Protein AF-A0A8T0C6Z6-F1 (afdb_monomer_lite)

Organism: NCBI:txid43658

Secondary structure (DSSP, 8-state):
-HHHHHHHHHHHHHHHHHHHHHHHHHHHHHHHH-TT-HHHHHHHHHHHHHHHHHHHHHHHHHHHHHHHHHHHHHHHHHHHHHTS---

InterPro domains:
  IPR002898 MotA/TolQ/ExbB proton channel [PF01618] (3-76)
  IPR050790 ExbB/TolQ Biopolymer Transport [PTHR30625] (3-77)

Foldseek 3Di:
DVVLLVVLVCLQVQLQVQLVVLVVVLVVCCVVVNPPDVVSNVVSNVSSVVSNVRSVVSSVVSVVVVVVVVVVVVVVVVVVVVPDDDD

Sequence (87 aa):
MLIIKTLVAMCPLIGLLGTVTGMISVFETMATQGTGNPRLMASGISMATIPTMAGMVAALSGVFFSTRLEARAKMAKEKLIDSLPHH

Radius of gyration: 22.34 Å; chains: 1; bounding box: 49×24×64 Å

pLDDT: mean 84.29, std 6.9, range [50.06, 92.62]

Structure (mmCIF, N/CA/C/O backbone):
data_AF-A0A8T0C6Z6-F1
#
_entry.id   AF-A0A8T0C6Z6-F1
#
loop_
_atom_site.group_PDB
_atom_site.id
_atom_site.type_symbol
_atom_site.label_atom_id
_atom_site.label_alt_id
_atom_site.label_comp_id
_atom_site.label_asym_id
_atom_site.label_entity_id
_atom_site.label_seq_id
_atom_site.pdbx_PDB_ins_code
_atom_site.Cartn_x
_atom_site.Cartn_y
_atom_site.Cartn_z
_atom_site.occupancy
_atom_site.B_iso_or_equiv
_atom_site.auth_seq_id
_atom_site.auth_comp_id
_atom_site.auth_asym_id
_atom_site.auth_atom_id
_atom_site.pdbx_PDB_model_num
ATOM 1 N N . MET A 1 1 ? 11.646 7.249 -17.503 1.00 68.81 1 MET A N 1
ATOM 2 C CA . MET A 1 1 ? 11.183 6.096 -16.694 1.00 68.81 1 MET A CA 1
ATOM 3 C C . MET A 1 1 ? 10.957 6.400 -15.210 1.00 68.81 1 MET A C 1
ATOM 5 O O . MET A 1 1 ? 10.326 5.587 -14.544 1.00 68.81 1 MET A O 1
ATOM 9 N N . LEU A 1 2 ? 11.414 7.554 -14.698 1.00 78.12 2 LEU A N 1
ATOM 10 C CA . LEU A 1 2 ? 11.262 7.931 -13.286 1.00 78.12 2 LEU A CA 1
ATOM 11 C C . LEU A 1 2 ? 9.812 7.877 -12.790 1.00 78.12 2 LEU A C 1
ATOM 13 O O . LEU A 1 2 ? 9.583 7.298 -11.741 1.00 78.12 2 LEU A O 1
ATOM 17 N N . ILE A 1 3 ? 8.851 8.366 -13.583 1.00 82.06 3 ILE A N 1
ATOM 18 C CA . ILE A 1 3 ? 7.423 8.426 -13.213 1.00 82.06 3 ILE A CA 1
ATOM 19 C C . ILE A 1 3 ? 6.839 7.041 -12.882 1.00 82.06 3 ILE A C 1
ATOM 21 O O . ILE A 1 3 ? 6.113 6.885 -11.908 1.00 82.06 3 ILE A O 1
ATOM 25 N N . ILE A 1 4 ? 7.172 6.013 -13.670 1.00 83.50 4 ILE A N 1
ATOM 26 C CA . ILE A 1 4 ? 6.677 4.647 -13.431 1.00 83.50 4 ILE A CA 1
ATOM 27 C C . ILE A 1 4 ? 7.303 4.091 -12.150 1.00 83.50 4 ILE A C 1
ATOM 29 O O . ILE A 1 4 ? 6.603 3.544 -11.307 1.00 83.50 4 ILE A O 1
ATOM 33 N N . LYS A 1 5 ? 8.617 4.273 -11.976 1.00 81.50 5 LYS A N 1
ATOM 34 C CA . LYS A 1 5 ? 9.340 3.805 -10.787 1.00 81.50 5 LYS A CA 1
ATOM 35 C C . LYS A 1 5 ? 8.828 4.468 -9.503 1.00 81.50 5 LYS A C 1
ATOM 37 O O . LYS A 1 5 ? 8.655 3.773 -8.506 1.00 81.50 5 LYS A O 1
ATOM 42 N N . THR A 1 6 ? 8.535 5.769 -9.524 1.00 85.62 6 THR A N 1
ATOM 43 C CA . THR A 1 6 ? 7.966 6.470 -8.363 1.00 85.62 6 THR A CA 1
ATOM 44 C C . THR A 1 6 ? 6.541 6.025 -8.058 1.00 85.62 6 THR A C 1
ATOM 46 O O . THR A 1 6 ? 6.251 5.756 -6.899 1.00 85.62 6 THR A O 1
ATOM 49 N N . LEU A 1 7 ? 5.668 5.868 -9.060 1.00 84.50 7 LEU A N 1
ATOM 50 C CA . LEU A 1 7 ? 4.306 5.357 -8.841 1.00 84.50 7 LEU A CA 1
ATOM 51 C C . LEU A 1 7 ? 4.316 3.966 -8.194 1.00 84.50 7 LEU A C 1
ATOM 53 O O . LEU A 1 7 ? 3.601 3.726 -7.225 1.00 84.50 7 LEU A O 1
ATOM 57 N N . VAL A 1 8 ? 5.183 3.079 -8.679 1.00 86.38 8 VAL A N 1
ATOM 58 C CA . VAL A 1 8 ? 5.347 1.727 -8.133 1.00 86.38 8 VAL A CA 1
ATOM 59 C C . VAL A 1 8 ? 5.870 1.753 -6.695 1.00 86.38 8 VAL A C 1
ATOM 61 O O . VAL A 1 8 ? 5.393 0.987 -5.861 1.00 86.38 8 VAL A O 1
ATOM 64 N N . ALA A 1 9 ? 6.802 2.655 -6.378 1.00 87.00 9 ALA A N 1
ATOM 65 C CA . ALA A 1 9 ? 7.309 2.836 -5.019 1.00 87.00 9 ALA A CA 1
ATOM 66 C C . ALA A 1 9 ? 6.269 3.435 -4.051 1.00 87.00 9 ALA A C 1
ATOM 68 O O . ALA A 1 9 ? 6.384 3.241 -2.843 1.00 87.00 9 ALA A O 1
ATOM 69 N N . MET A 1 10 ? 5.244 4.132 -4.554 1.00 88.56 10 MET A N 1
ATOM 70 C CA . MET A 1 10 ? 4.151 4.660 -3.730 1.00 88.56 10 MET A CA 1
ATOM 71 C C . MET A 1 10 ? 3.080 3.611 -3.392 1.00 88.56 10 MET A C 1
ATOM 73 O O . MET A 1 10 ? 2.438 3.729 -2.350 1.00 88.56 10 MET A O 1
ATOM 77 N N . CYS A 1 11 ? 2.897 2.565 -4.207 1.00 88.31 11 CYS A N 1
ATOM 78 C CA . CYS A 1 11 ? 1.885 1.522 -3.968 1.00 88.31 11 CYS A CA 1
ATOM 79 C C . CYS A 1 11 ? 1.959 0.863 -2.568 1.00 88.31 11 CYS A C 1
ATOM 81 O O . CYS A 1 11 ? 0.914 0.740 -1.926 1.00 88.31 11 CYS A O 1
ATOM 83 N N . PRO A 1 12 ? 3.139 0.484 -2.034 1.00 89.19 12 PRO A N 1
ATOM 84 C CA . PRO A 1 12 ? 3.253 -0.064 -0.681 1.00 89.19 12 PRO A CA 1
ATOM 85 C C . PRO A 1 12 ? 2.892 0.947 0.410 1.00 89.19 12 PRO A C 1
ATOM 87 O O . PRO A 1 12 ? 2.297 0.575 1.418 1.00 89.19 12 PRO A O 1
ATOM 90 N N . LEU A 1 13 ? 3.222 2.227 0.207 1.00 91.38 13 LEU A N 1
ATOM 91 C CA . LEU A 1 13 ? 2.932 3.294 1.170 1.00 91.38 13 LEU A CA 1
ATOM 92 C C . LEU A 1 13 ? 1.421 3.529 1.295 1.00 91.38 13 LEU A C 1
ATOM 94 O O . LEU A 1 13 ? 0.911 3.714 2.398 1.00 91.38 13 LEU A O 1
ATOM 98 N N . ILE A 1 14 ? 0.693 3.444 0.178 1.00 89.75 14 ILE A N 1
ATOM 99 C CA . ILE A 1 14 ? -0.777 3.483 0.164 1.00 89.75 14 ILE A CA 1
ATOM 100 C C . ILE A 1 14 ? -1.355 2.261 0.895 1.00 89.75 14 ILE A C 1
ATOM 102 O O . ILE A 1 14 ? -2.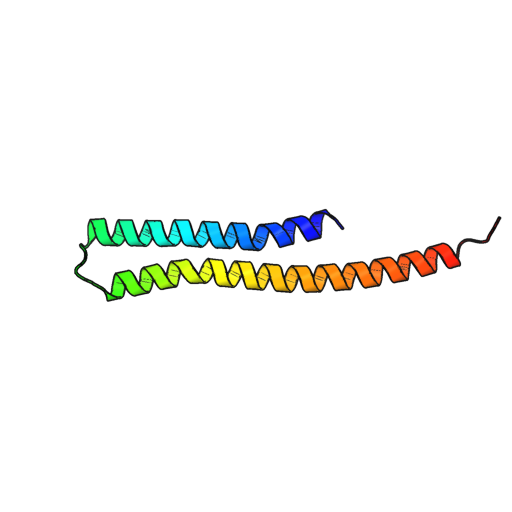298 2.396 1.672 1.00 89.75 14 ILE A O 1
ATOM 106 N N . GLY A 1 15 ? -0.768 1.076 0.699 1.00 89.38 15 GLY A N 1
ATOM 107 C CA . GLY A 1 15 ? -1.160 -0.135 1.425 1.00 89.38 15 GLY A CA 1
ATOM 108 C C . GLY A 1 15 ? -0.991 0.001 2.941 1.00 89.38 15 GLY A C 1
ATOM 109 O O . GLY A 1 15 ? -1.889 -0.376 3.689 1.00 89.38 15 GLY A O 1
ATOM 110 N N . LEU A 1 16 ? 0.114 0.609 3.388 1.00 91.31 16 LEU A N 1
ATOM 111 C CA . LEU A 1 16 ? 0.374 0.893 4.801 1.00 91.31 16 LEU A CA 1
ATOM 112 C C . LEU A 1 16 ? -0.647 1.878 5.395 1.00 91.31 16 LEU A C 1
ATOM 114 O O . LEU A 1 16 ? -1.119 1.671 6.513 1.00 91.31 16 LEU A O 1
ATOM 118 N N . LEU A 1 17 ? -1.029 2.921 4.648 1.00 89.94 17 LEU A N 1
ATOM 119 C CA . LEU A 1 17 ? -2.082 3.857 5.059 1.00 89.94 17 LEU A CA 1
ATOM 120 C C . LEU A 1 17 ? -3.421 3.134 5.289 1.00 89.94 17 LEU A C 1
ATOM 122 O O . LEU A 1 17 ? -4.114 3.415 6.270 1.00 89.94 17 LEU A O 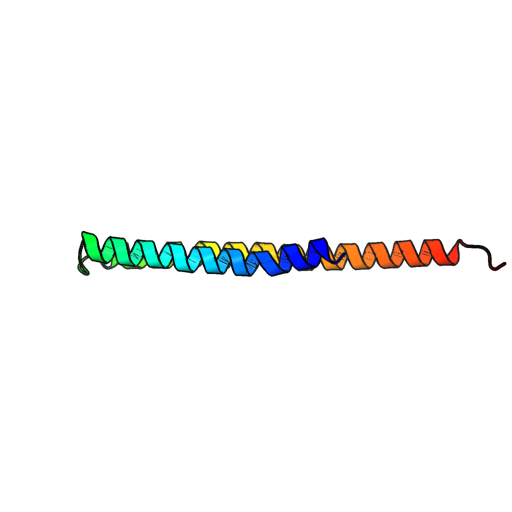1
ATOM 126 N N . GLY A 1 18 ? -3.756 2.178 4.416 1.00 87.31 18 GLY A N 1
ATOM 127 C CA . GLY A 1 18 ? -4.934 1.318 4.551 1.00 87.31 18 GLY A CA 1
ATOM 128 C C . GLY A 1 18 ? -4.922 0.479 5.832 1.00 87.31 18 GLY A C 1
ATOM 129 O O . GLY A 1 18 ? -5.947 0.329 6.492 1.00 87.31 18 GLY A O 1
ATOM 130 N N . THR A 1 19 ? -3.753 -0.011 6.243 1.00 91.81 19 THR A N 1
ATOM 131 C CA . THR A 1 19 ? -3.584 -0.746 7.506 1.00 91.81 19 THR A CA 1
ATOM 132 C C . THR A 1 19 ? -3.861 0.134 8.713 1.00 91.81 19 THR A C 1
ATOM 134 O O . THR A 1 19 ? -4.548 -0.287 9.641 1.00 91.81 19 THR A O 1
ATOM 137 N N . VAL A 1 20 ? -3.352 1.370 8.703 1.00 91.19 20 VAL A N 1
ATOM 138 C CA . VAL A 1 20 ? -3.561 2.327 9.798 1.00 91.19 20 VAL A CA 1
ATOM 139 C C . VAL A 1 20 ? -5.044 2.677 9.924 1.00 91.19 20 VAL A C 1
ATOM 141 O O . VAL A 1 20 ? -5.592 2.632 11.022 1.00 91.19 20 VAL A O 1
ATOM 144 N N . THR A 1 21 ? -5.717 2.948 8.804 1.00 87.56 21 THR A N 1
ATOM 145 C CA . THR A 1 21 ? -7.167 3.215 8.789 1.00 87.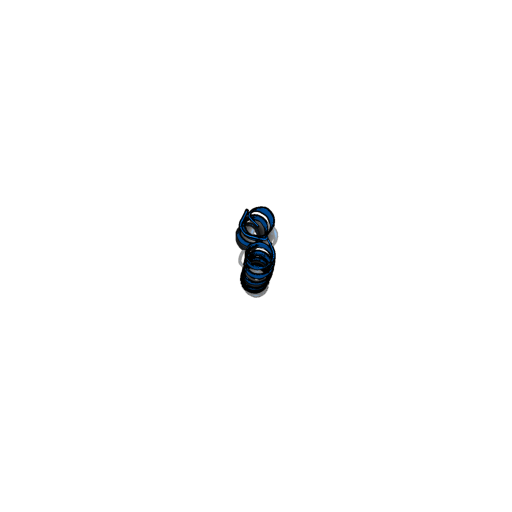56 21 THR A CA 1
ATOM 146 C C . THR A 1 21 ? -7.991 2.001 9.216 1.00 87.56 21 THR A C 1
ATOM 148 O O . THR A 1 21 ? -8.925 2.150 10.002 1.00 87.56 21 THR A O 1
ATOM 151 N N . GLY A 1 22 ? -7.614 0.793 8.791 1.00 86.44 22 GLY A N 1
ATOM 152 C CA . GLY A 1 22 ? -8.242 -0.448 9.248 1.00 86.44 22 GLY A CA 1
ATOM 153 C C . GLY A 1 22 ? -8.114 -0.643 10.759 1.00 86.44 22 GLY A C 1
ATOM 154 O O . GLY A 1 22 ? -9.109 -0.909 11.429 1.00 86.44 22 GLY A O 1
ATOM 155 N N . MET A 1 23 ? -6.918 -0.424 11.317 1.00 88.62 23 MET A N 1
ATOM 156 C CA . MET A 1 23 ? -6.683 -0.519 12.762 1.00 88.62 23 MET A CA 1
ATOM 157 C C . MET A 1 23 ? -7.472 0.527 13.561 1.00 88.62 23 MET A C 1
ATOM 159 O O . MET A 1 23 ? -7.980 0.195 14.630 1.00 88.62 23 MET A O 1
ATOM 163 N N . ILE A 1 24 ? -7.649 1.749 13.041 1.00 88.69 24 ILE A N 1
ATOM 164 C CA . ILE A 1 24 ? -8.510 2.772 13.666 1.00 88.69 24 ILE A CA 1
ATOM 165 C C . ILE A 1 24 ? -9.955 2.266 13.800 1.00 88.69 24 ILE A C 1
ATOM 167 O O . ILE A 1 24 ? -10.539 2.372 14.877 1.00 88.69 24 ILE A O 1
ATOM 171 N N . SER A 1 25 ? -10.506 1.638 12.757 1.00 83.88 25 SER A N 1
ATOM 172 C CA . SER A 1 25 ? -11.862 1.069 12.798 1.00 83.88 25 SER A CA 1
ATOM 173 C C . SER A 1 25 ? -12.003 -0.052 13.842 1.00 83.88 25 SER A C 1
ATOM 175 O O . SER A 1 25 ? -13.038 -0.163 14.507 1.00 83.88 25 SER A O 1
ATOM 177 N N . VAL A 1 26 ? -10.949 -0.851 14.064 1.00 84.25 26 VAL A N 1
ATOM 178 C CA . VAL A 1 26 ? -10.936 -1.862 15.140 1.00 84.25 26 VAL A CA 1
ATOM 179 C C . VAL A 1 26 ? -11.019 -1.202 16.513 1.00 84.25 26 VAL A C 1
ATOM 181 O O . VAL A 1 26 ? -11.804 -1.644 17.353 1.00 84.25 26 VAL A O 1
ATOM 184 N N . PHE A 1 27 ? -10.246 -0.138 16.744 1.00 84.00 27 PHE A N 1
ATOM 185 C CA . PHE A 1 27 ? -10.285 0.606 18.005 1.00 84.00 27 PHE A CA 1
ATOM 186 C C . PHE A 1 27 ? -11.654 1.236 18.266 1.00 84.00 27 PHE A C 1
ATOM 188 O O . PHE A 1 27 ? -12.153 1.167 19.387 1.00 84.00 27 PHE A O 1
ATOM 195 N N . GLU A 1 28 ? -12.301 1.771 17.235 1.00 83.69 28 GLU A N 1
ATOM 196 C CA . GLU A 1 28 ? -13.645 2.345 17.332 1.00 83.69 28 GLU A CA 1
ATOM 197 C C . GLU A 1 28 ? -14.713 1.274 17.637 1.00 83.69 28 GLU A C 1
ATOM 199 O O . GLU A 1 28 ? -15.602 1.465 18.471 1.00 83.69 28 GLU A O 1
ATOM 204 N N . THR A 1 29 ? -14.574 0.085 17.044 1.00 80.44 29 THR A N 1
ATOM 205 C CA . THR A 1 29 ? -15.440 -1.071 17.332 1.00 80.44 29 THR A CA 1
ATOM 206 C C . THR A 1 29 ? -15.266 -1.557 18.774 1.00 80.44 29 THR A C 1
ATOM 208 O O . THR A 1 29 ? -16.247 -1.867 19.449 1.00 80.44 29 THR A O 1
ATOM 211 N N . MET A 1 30 ? -14.031 -1.576 19.286 1.00 82.69 30 MET A N 1
ATOM 212 C CA . MET A 1 30 ? -13.760 -1.899 20.692 1.00 82.69 30 MET A CA 1
ATOM 213 C C . MET A 1 30 ? -14.318 -0.844 21.652 1.00 82.69 30 MET A C 1
ATOM 215 O O . MET A 1 30 ? -14.812 -1.202 22.719 1.00 82.69 30 MET A O 1
ATOM 219 N N . ALA A 1 31 ? -14.269 0.438 21.281 1.00 84.31 31 ALA A N 1
ATOM 220 C CA . ALA A 1 31 ? -14.813 1.525 22.093 1.00 84.31 31 ALA A CA 1
ATOM 221 C C . ALA A 1 31 ? -16.348 1.483 22.185 1.00 84.31 31 ALA A C 1
ATOM 223 O O . ALA A 1 31 ? -16.910 1.831 23.220 1.00 84.31 31 ALA A O 1
ATOM 224 N N . THR A 1 32 ? -17.026 1.040 21.123 1.00 82.12 32 THR A N 1
ATOM 225 C CA . THR A 1 32 ? -18.497 1.006 21.046 1.00 82.12 32 THR A CA 1
ATOM 226 C C . THR A 1 32 ? -19.110 -0.291 21.573 1.00 82.12 32 THR A C 1
ATOM 228 O O . THR A 1 32 ? -20.155 -0.249 22.217 1.00 82.12 32 THR A O 1
ATOM 231 N N . GLN A 1 33 ? -18.482 -1.443 21.320 1.00 77.31 33 GLN A N 1
ATOM 232 C CA . GLN A 1 33 ? -19.022 -2.768 21.667 1.00 77.31 33 GLN A CA 1
ATOM 233 C C . GLN A 1 33 ? -18.294 -3.439 22.845 1.00 77.31 33 GLN A C 1
ATOM 235 O O . GLN A 1 33 ? -18.691 -4.520 23.283 1.00 77.31 33 GLN A O 1
ATOM 240 N N . GLY A 1 34 ? -17.246 -2.806 23.381 1.00 72.62 34 GLY A N 1
ATOM 241 C CA . GLY A 1 34 ? -16.393 -3.372 24.423 1.00 72.62 34 GLY A CA 1
ATOM 242 C C . GLY A 1 34 ? -15.455 -4.468 23.902 1.00 72.62 34 GLY A C 1
ATOM 243 O O . GLY A 1 34 ? -15.525 -4.913 22.758 1.00 72.62 34 GLY A O 1
ATOM 244 N N . THR A 1 35 ? -14.561 -4.952 24.764 1.00 74.44 35 THR A N 1
ATOM 245 C CA . THR A 1 35 ? -13.555 -5.982 24.427 1.00 74.44 35 THR A CA 1
ATOM 246 C C . THR A 1 35 ? -14.124 -7.408 24.351 1.00 74.44 35 THR A C 1
ATOM 248 O O . THR A 1 35 ? -13.377 -8.371 24.190 1.00 74.44 35 THR A O 1
ATOM 251 N N . GLY A 1 36 ? -15.446 -7.570 24.475 1.00 68.06 36 GLY A N 1
ATOM 252 C CA . GLY A 1 36 ? -16.097 -8.864 24.703 1.00 68.06 36 GLY A CA 1
ATOM 253 C C . GLY A 1 36 ? -16.266 -9.759 23.473 1.00 68.06 36 GLY A C 1
ATOM 254 O O . GLY A 1 36 ? -16.556 -10.942 23.635 1.00 68.06 36 GLY A O 1
ATOM 255 N N . ASN A 1 37 ? -16.090 -9.242 22.250 1.00 75.44 37 ASN A N 1
ATOM 256 C CA . ASN A 1 37 ? -16.286 -10.025 21.025 1.00 75.44 37 ASN A CA 1
ATOM 257 C C . ASN A 1 37 ? -14.970 -10.214 20.239 1.00 75.44 37 ASN A C 1
ATOM 259 O O . ASN A 1 37 ? -14.689 -9.460 19.300 1.00 75.44 37 ASN A O 1
ATOM 263 N N . PRO A 1 38 ? -14.169 -11.249 20.560 1.00 77.75 38 PRO A N 1
ATOM 264 C CA . PRO A 1 38 ? -12.892 -11.519 19.891 1.00 77.75 38 PRO A CA 1
ATOM 265 C C . PRO A 1 38 ? -13.036 -11.769 18.382 1.00 77.75 38 PRO A C 1
ATOM 267 O O . PRO A 1 38 ? -12.085 -11.590 17.623 1.00 77.75 38 PRO A O 1
ATOM 270 N N . ARG A 1 39 ? -14.237 -12.132 17.918 1.00 81.38 39 ARG A N 1
ATOM 271 C CA . ARG A 1 39 ? -14.536 -12.354 16.501 1.00 81.38 39 ARG A CA 1
ATOM 272 C C . ARG A 1 39 ? -14.541 -11.048 15.702 1.00 81.38 39 ARG A C 1
ATOM 274 O O . ARG A 1 39 ? -14.040 -11.024 14.580 1.00 81.38 39 ARG A O 1
ATOM 281 N N . LEU A 1 40 ? -15.044 -9.961 16.293 1.00 75.38 40 LEU A N 1
ATOM 282 C CA . LEU A 1 40 ? -15.001 -8.625 15.687 1.00 75.38 40 LEU A CA 1
ATOM 283 C C . LEU A 1 40 ? -13.573 -8.081 15.643 1.00 75.38 40 LEU A C 1
ATOM 285 O O . LEU A 1 40 ? -13.160 -7.535 14.623 1.00 75.38 40 LEU A O 1
ATOM 289 N N . MET A 1 41 ? -12.792 -8.309 16.701 1.00 80.19 41 MET A N 1
ATOM 290 C CA . MET A 1 41 ? -11.374 -7.935 16.726 1.00 80.19 41 MET A CA 1
ATOM 291 C C . MET A 1 41 ? -10.578 -8.676 15.643 1.00 80.19 41 MET A C 1
ATOM 293 O O . MET A 1 41 ? -9.846 -8.048 14.881 1.00 80.19 41 MET A O 1
ATOM 297 N N . ALA A 1 42 ? -10.771 -9.993 15.514 1.00 82.44 42 ALA A N 1
ATOM 298 C CA . ALA A 1 42 ? -10.126 -10.796 14.476 1.00 82.44 42 ALA A CA 1
ATOM 299 C C . ALA A 1 42 ? -10.514 -10.337 13.058 1.00 82.44 42 ALA A C 1
ATOM 301 O O . ALA A 1 42 ? -9.650 -10.220 12.187 1.00 82.44 42 ALA A O 1
ATOM 302 N N . SER A 1 43 ? -11.794 -10.019 12.836 1.00 81.19 43 SER A N 1
ATOM 303 C CA . SER A 1 43 ? -12.270 -9.482 11.556 1.00 81.19 43 SER A CA 1
ATOM 304 C C . SER A 1 43 ? -11.642 -8.124 11.233 1.00 81.19 43 SER A C 1
ATOM 306 O O . SER A 1 43 ? -11.251 -7.885 10.093 1.00 81.19 43 SER A O 1
ATOM 308 N N . GLY A 1 44 ? -11.517 -7.243 12.225 1.00 81.38 44 GLY A N 1
ATOM 309 C CA . GLY A 1 44 ? -10.916 -5.923 12.066 1.00 81.38 44 GLY A CA 1
ATOM 310 C C . GLY A 1 44 ? -9.423 -5.975 11.730 1.00 81.38 44 GLY A C 1
ATOM 311 O O . GLY A 1 44 ? -8.959 -5.290 10.820 1.00 81.38 44 GLY A O 1
ATOM 312 N N . I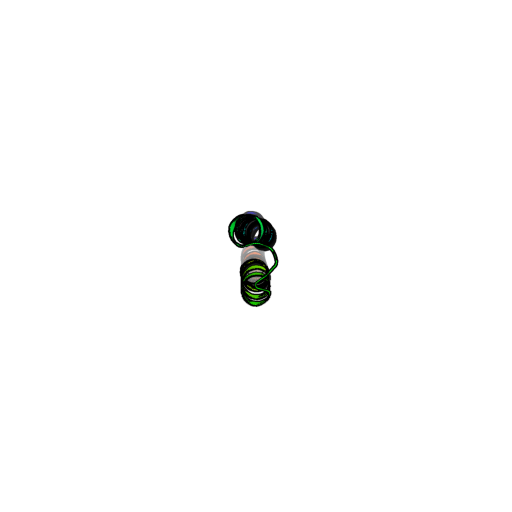LE A 1 45 ? -8.675 -6.855 12.402 1.00 83.62 45 ILE A N 1
ATOM 313 C CA . ILE A 1 45 ? -7.251 -7.077 12.113 1.00 83.62 45 ILE A CA 1
ATOM 314 C C . ILE A 1 45 ? -7.079 -7.659 10.704 1.00 83.62 45 ILE A C 1
ATOM 316 O O . ILE A 1 45 ? -6.212 -7.216 9.954 1.00 83.62 45 ILE A O 1
ATOM 320 N N . SER A 1 46 ? -7.933 -8.608 10.304 1.00 85.19 46 SER A N 1
ATOM 321 C CA . SER A 1 46 ? -7.919 -9.145 8.938 1.00 85.19 46 SER A CA 1
ATOM 322 C C . SER A 1 46 ? -8.235 -8.078 7.887 1.00 85.19 46 SER A C 1
ATOM 324 O O . SER A 1 46 ? -7.657 -8.099 6.805 1.00 85.19 46 SER A O 1
ATOM 326 N N . MET A 1 47 ? -9.131 -7.135 8.186 1.00 82.88 47 MET A N 1
ATOM 327 C CA . MET A 1 47 ? -9.407 -5.987 7.317 1.00 82.88 47 MET A CA 1
ATOM 328 C C . MET A 1 47 ? -8.171 -5.096 7.151 1.00 82.88 47 MET A C 1
ATOM 330 O O . MET A 1 47 ? -7.900 -4.634 6.047 1.00 82.88 47 MET A O 1
ATOM 334 N N . ALA A 1 48 ? -7.383 -4.899 8.210 1.00 87.44 48 ALA A N 1
ATOM 335 C CA . ALA A 1 48 ? -6.173 -4.082 8.158 1.00 87.44 48 ALA A CA 1
ATOM 336 C C . ALA A 1 48 ? -5.046 -4.711 7.311 1.00 87.44 48 ALA A C 1
ATOM 338 O O . ALA A 1 48 ? -4.249 -3.986 6.717 1.00 87.44 48 ALA A O 1
ATOM 339 N N . THR A 1 49 ? -4.967 -6.041 7.198 1.00 88.38 49 THR A N 1
ATOM 340 C CA . THR A 1 49 ? -3.887 -6.709 6.443 1.00 88.38 49 THR A CA 1
ATOM 341 C C . THR A 1 49 ? -4.134 -6.771 4.933 1.00 88.38 49 THR A C 1
ATOM 343 O O . THR A 1 49 ? -3.174 -6.783 4.155 1.00 88.38 49 THR A O 1
ATOM 346 N N . ILE A 1 50 ? -5.396 -6.761 4.490 1.00 88.81 50 ILE A N 1
ATOM 347 C CA . ILE A 1 50 ? -5.766 -6.836 3.065 1.00 88.81 50 ILE A CA 1
ATOM 348 C C . ILE A 1 50 ? -5.162 -5.682 2.234 1.00 88.81 50 ILE A C 1
ATOM 350 O O . ILE A 1 50 ? -4.536 -5.970 1.208 1.00 88.81 50 ILE A O 1
ATOM 354 N N . PRO A 1 51 ? -5.251 -4.402 2.653 1.00 88.25 51 PRO A N 1
ATOM 355 C CA . PRO A 1 51 ? -4.630 -3.283 1.943 1.00 88.25 51 PRO A CA 1
ATOM 356 C C . PRO A 1 51 ? -3.113 -3.420 1.791 1.00 88.25 51 PRO A C 1
ATOM 358 O O . PRO A 1 51 ? -2.569 -3.083 0.739 1.00 88.25 51 PRO A O 1
ATOM 361 N N . THR A 1 52 ? -2.421 -3.956 2.807 1.00 91.12 52 THR A N 1
ATOM 362 C CA . THR A 1 52 ? -0.966 -4.181 2.742 1.00 91.12 52 THR A CA 1
ATOM 363 C C . THR A 1 52 ? -0.626 -5.209 1.670 1.00 91.12 52 THR A C 1
ATOM 365 O O . THR A 1 52 ? 0.245 -4.970 0.834 1.00 91.12 52 THR A O 1
ATOM 368 N N . MET A 1 53 ? -1.334 -6.343 1.659 1.00 89.88 53 MET A N 1
ATOM 369 C CA . MET A 1 53 ? -1.131 -7.384 0.650 1.00 89.88 53 MET A CA 1
ATOM 370 C C . MET A 1 53 ? -1.417 -6.856 -0.757 1.00 89.88 53 MET A C 1
ATOM 372 O O . MET A 1 53 ? -0.601 -7.051 -1.657 1.00 89.88 53 MET A O 1
ATOM 376 N N . ALA A 1 54 ? -2.518 -6.123 -0.941 1.00 88.75 54 ALA A N 1
ATOM 377 C CA . ALA A 1 54 ? -2.859 -5.511 -2.222 1.00 88.75 54 ALA A CA 1
ATOM 378 C C . ALA A 1 54 ? -1.783 -4.513 -2.693 1.00 88.75 54 ALA A C 1
ATOM 380 O O . ALA A 1 54 ? -1.352 -4.567 -3.847 1.00 88.75 54 ALA A O 1
ATOM 381 N N . GLY A 1 55 ? -1.292 -3.651 -1.795 1.00 88.75 55 GLY A N 1
ATOM 382 C CA . GLY A 1 55 ? -0.229 -2.686 -2.086 1.00 88.75 55 GLY A CA 1
ATOM 383 C C . GLY A 1 55 ? 1.092 -3.350 -2.486 1.00 88.75 55 GLY A C 1
ATOM 384 O O . GLY A 1 55 ? 1.739 -2.909 -3.437 1.00 88.75 55 GLY A O 1
ATOM 385 N N . MET A 1 56 ? 1.466 -4.450 -1.825 1.00 91.50 56 MET A N 1
ATOM 386 C CA . MET A 1 56 ? 2.66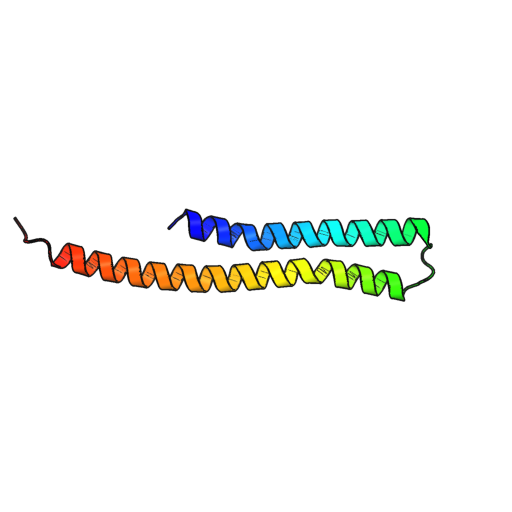5 -5.224 -2.170 1.00 91.50 56 MET A CA 1
ATOM 387 C C . MET A 1 56 ? 2.529 -5.950 -3.512 1.00 91.50 56 MET A C 1
ATOM 389 O O . MET A 1 56 ? 3.459 -5.914 -4.315 1.00 91.50 56 MET A O 1
ATOM 393 N N . VAL A 1 57 ? 1.378 -6.567 -3.797 1.00 92.62 57 VAL A N 1
ATOM 394 C CA . VAL A 1 57 ? 1.131 -7.246 -5.083 1.00 92.62 57 VAL A CA 1
ATOM 395 C C . VAL A 1 57 ? 1.180 -6.251 -6.245 1.00 92.62 57 VAL A C 1
ATOM 397 O O . VAL A 1 57 ? 1.812 -6.529 -7.271 1.00 92.62 57 VAL A O 1
ATOM 400 N N . ALA A 1 58 ? 0.576 -5.071 -6.077 1.00 88.69 58 ALA A N 1
ATOM 401 C CA . ALA A 1 58 ? 0.632 -3.998 -7.064 1.00 88.69 58 ALA A CA 1
ATOM 402 C C . ALA A 1 58 ? 2.071 -3.503 -7.286 1.00 88.69 58 ALA A C 1
ATOM 404 O O . ALA A 1 58 ? 2.509 -3.371 -8.431 1.00 88.69 58 ALA A O 1
ATOM 405 N N . ALA A 1 59 ? 2.833 -3.297 -6.207 1.00 90.56 59 ALA A N 1
ATOM 406 C CA . ALA A 1 59 ? 4.223 -2.861 -6.288 1.00 90.56 59 ALA A CA 1
ATOM 407 C C . ALA A 1 59 ? 5.119 -3.893 -6.990 1.00 90.56 59 ALA A C 1
ATOM 409 O O . ALA A 1 59 ? 5.849 -3.544 -7.915 1.00 90.56 59 ALA A O 1
ATOM 410 N N . LEU A 1 60 ? 5.028 -5.174 -6.619 1.00 89.94 60 LEU A N 1
ATOM 411 C CA . LEU A 1 60 ? 5.805 -6.252 -7.242 1.00 89.94 60 LEU A CA 1
ATOM 412 C C . LEU A 1 60 ? 5.515 -6.366 -8.743 1.00 89.94 60 LEU A C 1
ATOM 414 O O . LEU A 1 60 ? 6.441 -6.407 -9.558 1.00 89.94 60 LEU A O 1
ATOM 418 N N . SER A 1 61 ? 4.234 -6.341 -9.114 1.00 90.12 61 SER A N 1
ATOM 419 C CA . SER A 1 61 ? 3.805 -6.375 -10.517 1.00 90.12 61 SER A CA 1
ATOM 420 C C . SER A 1 61 ? 4.315 -5.153 -11.290 1.00 90.12 61 SER A C 1
ATOM 422 O O . SER A 1 61 ? 4.801 -5.271 -12.418 1.00 90.12 61 SER A O 1
ATOM 424 N N . GLY A 1 62 ? 4.269 -3.977 -10.662 1.00 89.06 62 GLY A N 1
ATOM 425 C CA . GLY A 1 62 ? 4.769 -2.728 -11.221 1.00 89.06 62 GLY A CA 1
ATOM 426 C C . GLY A 1 62 ? 6.283 -2.723 -11.443 1.00 89.06 62 GLY A C 1
ATOM 427 O O . GLY A 1 62 ? 6.745 -2.297 -12.505 1.00 89.06 62 GLY A O 1
ATOM 428 N N . VAL A 1 63 ? 7.068 -3.249 -10.496 1.00 89.06 63 VAL A N 1
ATOM 429 C CA . VAL A 1 6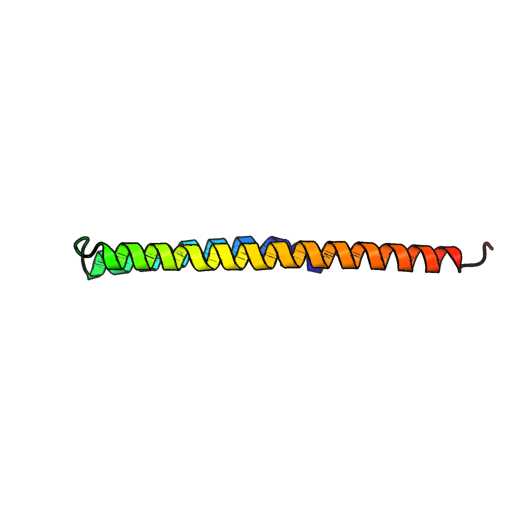3 ? 8.527 -3.377 -10.644 1.00 89.06 63 VAL A CA 1
ATOM 430 C C . VAL A 1 63 ? 8.852 -4.306 -11.811 1.00 89.06 63 VAL A C 1
ATOM 432 O O . VAL A 1 63 ? 9.664 -3.939 -12.666 1.00 89.06 63 VAL A O 1
ATOM 435 N N . PHE A 1 64 ? 8.181 -5.458 -11.896 1.00 88.94 64 PHE A N 1
ATOM 436 C CA . PHE A 1 64 ? 8.361 -6.422 -12.983 1.00 88.94 64 PHE A CA 1
ATOM 437 C C . PHE A 1 64 ? 8.057 -5.815 -14.361 1.00 88.94 64 PHE A C 1
ATOM 439 O O . PHE A 1 64 ? 8.822 -5.982 -15.313 1.00 88.94 64 PHE A O 1
ATOM 446 N N . PHE A 1 65 ? 6.971 -5.049 -14.476 1.00 88.38 65 PHE A N 1
ATOM 447 C CA . PHE A 1 65 ? 6.637 -4.377 -15.730 1.00 88.38 65 PHE A CA 1
ATOM 448 C C . PHE A 1 65 ? 7.646 -3.274 -16.078 1.00 88.38 65 PHE A C 1
ATOM 450 O O . PHE A 1 65 ? 8.100 -3.180 -17.221 1.00 88.38 65 PHE A O 1
ATOM 457 N N . SER A 1 66 ? 8.044 -2.466 -15.089 1.00 86.75 66 SER A N 1
ATOM 458 C CA . SER A 1 66 ? 8.986 -1.362 -15.292 1.00 86.75 66 SER A CA 1
ATOM 459 C C . SER A 1 66 ? 10.355 -1.847 -15.779 1.00 86.75 66 SER A C 1
ATOM 461 O O . SER A 1 66 ? 10.902 -1.274 -16.718 1.00 86.75 66 SER A O 1
ATOM 463 N N . THR A 1 67 ? 10.869 -2.947 -15.221 1.00 86.69 67 THR A N 1
ATOM 464 C CA . THR A 1 67 ? 12.147 -3.553 -15.631 1.00 86.69 67 THR A CA 1
ATOM 465 C C . THR A 1 67 ? 12.074 -4.125 -17.042 1.00 86.69 67 THR A C 1
ATOM 467 O O . THR A 1 67 ? 12.994 -3.927 -17.838 1.00 86.69 67 THR A O 1
ATOM 470 N N . ARG A 1 68 ? 10.958 -4.769 -17.406 1.00 87.88 68 ARG A N 1
ATOM 471 C CA . ARG A 1 68 ? 10.766 -5.298 -18.763 1.00 87.88 68 ARG A CA 1
ATOM 472 C C . ARG A 1 68 ? 10.672 -4.188 -19.814 1.00 87.88 68 ARG A C 1
ATOM 474 O O . ARG A 1 68 ? 11.192 -4.346 -20.921 1.00 87.88 68 ARG A O 1
ATOM 481 N N . LEU A 1 69 ? 10.038 -3.067 -19.471 1.00 87.81 69 LEU A N 1
ATOM 482 C CA . LEU A 1 69 ? 9.957 -1.891 -20.335 1.00 87.81 69 LEU A CA 1
ATOM 483 C C . LEU A 1 69 ? 11.324 -1.208 -20.489 1.00 87.81 69 LEU A C 1
ATOM 485 O O . LEU A 1 69 ? 11.680 -0.832 -21.602 1.00 87.81 69 LEU A O 1
ATOM 489 N N . GLU A 1 70 ? 12.114 -1.112 -19.415 1.00 86.69 70 GLU A N 1
ATOM 490 C CA . GLU A 1 70 ? 13.480 -0.563 -19.447 1.00 86.69 70 GLU A CA 1
ATOM 491 C C . GLU A 1 70 ? 14.390 -1.381 -20.364 1.00 86.69 70 GLU A C 1
ATOM 493 O O . GLU A 1 70 ? 15.095 -0.818 -21.201 1.00 86.69 70 GLU A O 1
ATOM 498 N N . ALA A 1 71 ? 14.312 -2.712 -20.271 1.00 86.44 71 ALA A N 1
ATOM 499 C CA . ALA A 1 71 ? 15.066 -3.617 -21.132 1.00 86.44 71 ALA A CA 1
ATOM 500 C C . ALA A 1 71 ? 14.717 -3.416 -22.616 1.00 86.44 71 ALA A C 1
ATOM 502 O O . ALA A 1 71 ? 15.609 -3.331 -23.461 1.00 86.44 71 ALA A O 1
ATOM 503 N N . ARG A 1 72 ? 13.425 -3.272 -22.946 1.00 86.50 72 ARG A N 1
ATOM 504 C CA . ARG A 1 72 ? 12.993 -2.982 -24.323 1.00 86.50 72 ARG A CA 1
ATOM 505 C C . ARG A 1 72 ? 13.403 -1.587 -24.790 1.00 86.50 72 ARG A C 1
ATOM 507 O O . ARG A 1 72 ? 13.838 -1.446 -25.929 1.00 86.50 72 ARG A O 1
ATOM 514 N N . ALA A 1 73 ? 13.298 -0.578 -23.929 1.00 87.69 73 ALA A N 1
ATOM 515 C CA . ALA A 1 73 ? 13.699 0.789 -24.246 1.00 87.69 73 ALA A CA 1
ATOM 516 C C . ALA A 1 73 ? 15.209 0.892 -24.508 1.00 87.69 73 ALA A C 1
ATOM 518 O O . ALA A 1 73 ? 15.618 1.588 -25.435 1.00 87.69 73 ALA A O 1
ATOM 519 N N . LYS A 1 74 ? 16.033 0.160 -23.745 1.00 88.38 74 LYS A N 1
ATOM 520 C CA . LYS A 1 74 ? 17.484 0.094 -23.960 1.00 88.38 74 LYS A CA 1
ATOM 521 C C . LYS A 1 74 ? 17.825 -0.539 -25.311 1.00 88.38 74 LYS A C 1
ATOM 523 O O . LYS A 1 74 ? 18.552 0.074 -26.084 1.00 88.38 74 LYS A O 1
ATOM 528 N N . MET A 1 75 ? 17.223 -1.687 -25.627 1.00 87.25 75 MET A N 1
ATOM 529 C CA . MET A 1 75 ? 17.410 -2.377 -26.913 1.00 87.25 75 MET A CA 1
ATOM 530 C C . MET A 1 75 ? 16.980 -1.509 -28.107 1.00 87.25 75 MET A C 1
ATOM 532 O O . MET A 1 75 ? 17.643 -1.485 -29.142 1.00 87.25 75 MET A O 1
ATOM 536 N N . ALA A 1 76 ? 15.870 -0.776 -27.974 1.00 84.25 76 ALA A N 1
ATOM 537 C CA . ALA A 1 76 ? 15.408 0.149 -29.005 1.00 84.25 76 ALA A CA 1
ATOM 538 C C . ALA A 1 76 ? 16.361 1.343 -29.175 1.00 84.25 76 ALA A C 1
ATOM 540 O O . ALA A 1 76 ? 16.618 1.760 -30.300 1.00 84.25 76 ALA A O 1
ATOM 541 N N . LYS A 1 77 ? 16.916 1.865 -28.072 1.00 87.38 77 LYS A N 1
ATOM 542 C CA . LYS A 1 77 ? 17.897 2.956 -28.095 1.00 87.38 77 LYS A CA 1
ATOM 543 C C . LYS A 1 77 ? 19.214 2.524 -28.744 1.00 87.38 77 LYS A C 1
ATOM 545 O O . LYS A 1 77 ? 19.737 3.276 -29.556 1.00 87.38 77 LYS A O 1
ATOM 550 N N . GLU A 1 78 ? 19.720 1.332 -28.426 1.00 86.81 78 GLU A N 1
ATOM 551 C CA . GLU A 1 78 ? 20.924 0.766 -29.056 1.00 86.81 78 GLU A CA 1
ATOM 552 C C . GLU A 1 78 ? 20.739 0.613 -30.569 1.00 86.81 78 GLU A C 1
ATOM 554 O O . GLU A 1 78 ? 21.570 1.107 -31.321 1.00 86.81 78 GLU A O 1
ATOM 559 N N . LYS A 1 79 ? 19.604 0.067 -31.029 1.00 84.56 79 LYS A N 1
ATOM 560 C CA . LYS A 1 79 ? 19.288 0.005 -32.469 1.00 84.56 79 LYS A CA 1
ATOM 561 C C . LYS A 1 79 ? 19.238 1.374 -33.143 1.00 84.56 79 LYS A C 1
ATOM 563 O O . LYS A 1 79 ? 19.627 1.493 -34.301 1.00 84.56 79 LYS A O 1
ATOM 568 N N . LEU A 1 80 ? 18.728 2.389 -32.446 1.00 84.44 80 LEU A N 1
ATOM 569 C CA . LEU A 1 80 ? 18.631 3.742 -32.987 1.00 84.44 80 LEU A CA 1
ATOM 570 C C . LEU A 1 80 ? 20.013 4.395 -33.119 1.00 84.44 80 LEU A C 1
ATOM 572 O O . LEU A 1 80 ? 20.272 5.048 -34.120 1.00 84.44 80 LEU A O 1
ATOM 576 N N . ILE A 1 81 ? 20.891 4.197 -32.129 1.00 82.88 81 ILE A N 1
ATOM 577 C CA . ILE A 1 81 ? 22.270 4.709 -32.138 1.00 82.88 81 ILE A CA 1
ATOM 578 C C . ILE A 1 81 ? 23.091 4.033 -33.240 1.00 82.88 81 ILE A C 1
ATOM 580 O O . ILE A 1 81 ? 23.803 4.719 -33.958 1.00 82.88 81 ILE A O 1
ATOM 584 N N . ASP A 1 82 ? 22.943 2.721 -33.409 1.00 81.94 82 ASP A N 1
ATOM 585 C CA . ASP A 1 82 ? 23.655 1.942 -34.432 1.00 81.94 82 ASP A CA 1
ATOM 586 C C . ASP A 1 82 ? 23.174 2.261 -35.864 1.00 81.94 82 ASP A C 1
ATOM 588 O O . ASP A 1 82 ? 23.895 2.082 -36.839 1.00 81.94 82 ASP A O 1
ATOM 592 N N . SER A 1 83 ? 21.949 2.786 -35.997 1.00 80.12 83 SER A N 1
ATOM 593 C CA . SER A 1 83 ? 21.392 3.242 -37.279 1.00 80.12 83 SER A CA 1
ATOM 594 C C . SER A 1 83 ? 21.749 4.695 -37.623 1.00 80.12 83 SER A C 1
ATOM 596 O O . SER A 1 83 ? 21.405 5.147 -38.717 1.00 80.12 83 SER A O 1
ATOM 598 N N . LEU A 1 84 ? 22.397 5.450 -36.722 1.00 76.06 84 LEU A N 1
ATOM 599 C CA . LEU A 1 84 ? 22.914 6.773 -37.066 1.00 76.06 84 LEU A CA 1
ATOM 600 C C . LEU A 1 84 ? 24.243 6.608 -37.823 1.00 76.06 84 LEU A C 1
ATOM 602 O O . LEU A 1 84 ? 25.186 6.047 -37.266 1.00 76.06 84 LEU A O 1
ATOM 606 N N . PRO A 1 85 ? 24.358 7.111 -39.066 1.00 68.06 85 PRO A N 1
ATOM 607 C CA . PRO A 1 85 ? 25.623 7.083 -39.780 1.00 68.06 85 PRO A CA 1
ATOM 608 C C . PRO A 1 85 ? 26.659 7.898 -39.000 1.00 68.06 85 PRO A C 1
ATOM 610 O O . PRO A 1 85 ? 26.408 9.047 -38.638 1.00 68.06 85 PRO A O 1
ATOM 613 N N . HIS A 1 86 ? 27.821 7.293 -38.751 1.00 62.84 86 HIS A N 1
ATOM 614 C CA . HIS A 1 86 ? 29.012 8.009 -38.312 1.00 62.84 86 HIS A CA 1
ATOM 615 C C . HIS A 1 86 ? 29.354 9.078 -39.369 1.00 62.84 86 HIS A C 1
ATOM 617 O O . HIS A 1 86 ? 29.870 8.762 -40.445 1.00 62.84 86 HIS A O 1
ATOM 623 N N . HIS A 1 87 ? 29.023 10.334 -39.086 1.00 50.06 87 HIS A N 1
ATOM 624 C CA . HIS A 1 87 ? 29.598 11.512 -39.732 1.00 50.06 87 HIS A CA 1
ATOM 625 C C . HIS A 1 87 ? 30.269 12.361 -38.664 1.00 50.06 87 HIS A C 1
ATOM 627 O O . HIS A 1 87 ? 29.634 12.568 -37.604 1.00 50.06 87 HIS A O 1
#